Protein AF-A0A4D4J6C3-F1 (afdb_monomer)

Secondary structure (DSSP, 8-state):
-PPPP------TT----HHHHHHHHHHHHHHHHHHHHHHHHHHHHHHT-GGGGGB-EEEE-SS-EEEE-SBPPPTT------STTB--TT---

Solvent-accessible surface area (backbone atoms only — not comparable to full-atom values): 5927 Å² total; per-residue (Å²): 137,85,84,80,83,83,80,75,81,83,77,83,78,80,68,76,57,64,67,62,54,49,51,53,52,49,52,52,51,52,51,51,52,50,52,51,52,51,43,53,51,52,53,56,58,40,74,78,41,67,73,60,57,42,31,45,42,49,19,47,71,84,86,54,81,45,82,42,46,80,41,75,60,69,92,82,74,70,77,78,57,76,37,100,50,32,45,61,94,80,73,79,114

Structure (mmCIF, N/CA/C/O backbone):
data_AF-A0A4D4J6C3-F1
#
_entry.id   AF-A0A4D4J6C3-F1
#
loop_
_atom_site.group_PDB
_atom_site.id
_atom_site.type_symbol
_atom_site.label_atom_id
_atom_site.label_alt_id
_atom_site.label_comp_id
_atom_site.label_asym_id
_atom_site.label_entity_id
_atom_site.label_seq_id
_atom_site.pdbx_PDB_ins_code
_atom_site.Cartn_x
_atom_site.Cartn_y
_atom_site.Cartn_z
_atom_site.occupancy
_atom_site.B_iso_or_equi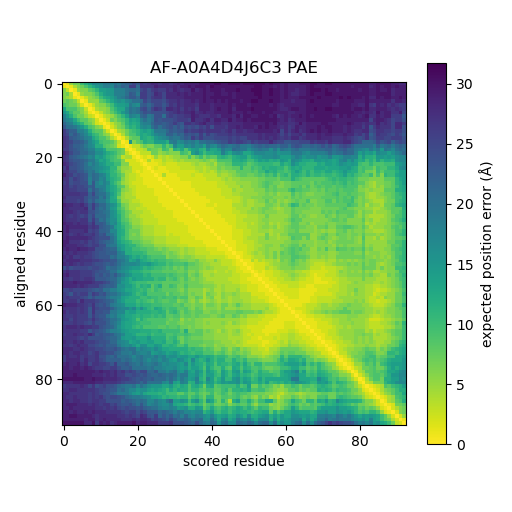v
_atom_site.auth_seq_id
_atom_site.auth_comp_id
_atom_site.auth_asym_id
_atom_site.auth_atom_id
_atom_site.pdbx_PDB_model_num
ATOM 1 N N . MET A 1 1 ? -13.243 -33.573 63.874 1.00 46.28 1 MET A N 1
ATOM 2 C CA . MET A 1 1 ? -12.869 -32.172 63.588 1.00 46.28 1 MET A CA 1
ATOM 3 C C . MET A 1 1 ? -13.171 -31.896 62.118 1.00 46.28 1 MET A C 1
ATOM 5 O O . MET A 1 1 ? -12.382 -32.332 61.291 1.00 46.28 1 MET A O 1
ATOM 9 N N . PRO A 1 2 ? -14.327 -31.312 61.743 1.00 50.94 2 PRO A N 1
ATOM 10 C CA . PRO A 1 2 ? -14.606 -31.015 60.342 1.00 50.94 2 PRO A CA 1
ATOM 11 C C . PRO A 1 2 ? -13.960 -29.677 59.952 1.00 50.94 2 PRO A C 1
ATOM 13 O O . PRO A 1 2 ? -14.073 -28.685 60.669 1.00 50.94 2 PRO A O 1
ATOM 16 N N . HIS A 1 3 ? -13.263 -29.668 58.819 1.00 56.38 3 HIS A N 1
ATOM 17 C CA . HIS A 1 3 ? -12.638 -28.483 58.242 1.00 56.38 3 HIS A CA 1
ATOM 18 C C . HIS A 1 3 ? -13.705 -27.587 57.590 1.00 56.38 3 HIS A C 1
ATOM 20 O O . HIS A 1 3 ? -14.471 -28.041 56.741 1.00 56.38 3 HIS A O 1
ATOM 26 N N . LEU A 1 4 ? -13.760 -26.315 57.990 1.00 59.81 4 LEU A N 1
ATOM 27 C CA . LEU A 1 4 ? -14.583 -25.281 57.353 1.00 59.81 4 LEU A CA 1
ATOM 28 C C . LEU A 1 4 ? -13.972 -24.869 55.999 1.00 59.81 4 LEU A C 1
ATOM 30 O O . LEU A 1 4 ? -12.756 -24.679 55.928 1.00 59.81 4 LEU A O 1
ATOM 34 N N . PRO A 1 5 ? -14.768 -24.668 54.932 1.00 56.09 5 PRO A N 1
ATOM 35 C CA . PRO A 1 5 ? -14.248 -24.159 53.671 1.00 56.09 5 PRO A CA 1
ATOM 36 C C . PRO A 1 5 ? -13.997 -22.647 53.765 1.00 56.09 5 PRO A C 1
ATOM 38 O O . PRO A 1 5 ? -14.880 -21.869 54.135 1.00 56.09 5 PRO A O 1
ATOM 41 N N . HIS A 1 6 ? -12.788 -22.224 53.391 1.00 60.91 6 HIS A N 1
ATOM 42 C CA . HIS A 1 6 ? -12.436 -20.817 53.215 1.00 60.91 6 HIS A CA 1
ATOM 43 C C . HIS A 1 6 ? -13.314 -20.186 52.122 1.00 60.91 6 HIS A C 1
ATOM 45 O O . HIS A 1 6 ? -13.159 -20.477 50.937 1.00 60.91 6 HIS A O 1
ATOM 51 N N . ARG A 1 7 ? -14.226 -19.285 52.509 1.00 57.44 7 ARG A N 1
ATOM 52 C CA . ARG A 1 7 ? -14.878 -18.368 51.568 1.00 57.44 7 ARG A CA 1
ATOM 53 C C . ARG A 1 7 ? -13.837 -17.371 51.060 1.00 57.44 7 ARG A C 1
ATOM 55 O O . ARG A 1 7 ? -13.344 -16.551 51.830 1.00 57.44 7 ARG A O 1
ATOM 62 N N . GLN A 1 8 ? -13.517 -17.437 49.771 1.00 65.56 8 GLN A N 1
ATOM 63 C CA . GLN A 1 8 ? -12.790 -16.363 49.098 1.00 65.56 8 GLN A CA 1
ATOM 64 C C . GLN A 1 8 ? -13.650 -15.085 49.081 1.00 65.56 8 GLN A C 1
ATOM 66 O O . GLN A 1 8 ? -14.857 -15.178 48.836 1.00 65.56 8 GLN A O 1
ATOM 71 N N . PRO A 1 9 ? -13.069 -13.892 49.308 1.00 56.41 9 PRO A N 1
ATOM 72 C CA . PRO A 1 9 ? -13.777 -12.641 49.089 1.00 56.41 9 PRO A CA 1
ATOM 73 C C . PRO A 1 9 ? -13.997 -12.437 47.587 1.00 56.41 9 PRO A C 1
ATOM 75 O O . PRO A 1 9 ? -13.054 -12.505 46.798 1.00 56.41 9 PRO A O 1
ATOM 78 N N . CYS A 1 10 ? -15.239 -12.161 47.189 1.00 57.91 10 CYS A N 1
ATOM 79 C CA . CYS A 1 10 ? -15.535 -11.634 45.862 1.00 57.91 10 CYS A CA 1
ATOM 80 C C . CYS A 1 10 ? -14.816 -10.289 45.696 1.00 57.91 10 CYS A C 1
ATOM 82 O O . CYS A 1 10 ? -15.150 -9.339 46.398 1.00 57.91 10 CYS A O 1
ATOM 84 N N . ASP A 1 11 ? -13.857 -10.204 44.774 1.00 61.44 11 ASP A N 1
ATOM 85 C CA . ASP A 1 11 ? -13.213 -8.946 44.388 1.00 61.44 11 ASP A CA 1
ATOM 86 C C . ASP A 1 11 ? -14.210 -8.073 43.589 1.00 61.44 11 ASP A C 1
ATOM 88 O O . ASP A 1 11 ? -14.583 -8.432 42.465 1.00 61.44 11 ASP A O 1
ATOM 92 N N . PRO A 1 12 ? -14.670 -6.926 44.128 1.00 56.62 12 PRO A N 1
ATOM 93 C CA . PRO A 1 12 ? -15.638 -6.062 43.456 1.00 56.62 12 PRO A CA 1
ATOM 94 C C . PRO A 1 12 ? -15.001 -5.164 42.379 1.00 56.62 12 PRO A C 1
ATOM 96 O O . PRO A 1 12 ? -15.724 -4.448 41.677 1.00 56.62 12 PRO A O 1
ATOM 99 N N . SER A 1 13 ? -13.671 -5.171 42.232 1.00 59.47 13 SER A N 1
ATOM 100 C CA . SER A 1 13 ? -12.934 -4.193 41.419 1.00 59.47 13 SER A CA 1
ATOM 101 C C . SER A 1 13 ? -12.861 -4.535 39.928 1.00 59.47 13 SER A C 1
ATOM 103 O O . SER A 1 13 ? -12.538 -3.676 39.106 1.00 59.47 13 SER A O 1
ATOM 105 N N . ARG A 1 14 ? -13.256 -5.745 39.511 1.00 58.94 14 ARG A N 1
ATOM 106 C CA . ARG A 1 14 ? -13.199 -6.157 38.096 1.00 58.94 14 ARG A CA 1
ATOM 107 C C . ARG A 1 14 ? -14.400 -5.689 37.266 1.00 58.94 14 ARG A C 1
ATOM 109 O O . ARG A 1 14 ? -14.861 -6.393 36.368 1.00 58.94 14 ARG A O 1
ATOM 116 N N . ARG A 1 15 ? -14.903 -4.475 37.504 1.00 62.81 15 ARG A N 1
ATOM 117 C CA . ARG A 1 15 ? -15.851 -3.822 36.588 1.00 62.81 15 ARG A CA 1
ATOM 118 C C . ARG A 1 15 ? -15.074 -3.259 35.401 1.00 62.81 15 ARG A C 1
ATOM 120 O O . ARG A 1 15 ? -14.640 -2.113 35.401 1.00 62.81 15 ARG A O 1
ATOM 127 N N . ARG A 1 16 ? -14.891 -4.071 34.356 1.00 61.06 16 ARG A N 1
ATOM 128 C CA . ARG A 1 16 ? -14.497 -3.551 33.038 1.00 61.06 16 ARG A CA 1
ATOM 129 C C . ARG A 1 16 ? -15.593 -2.591 32.568 1.00 61.06 16 ARG A C 1
ATOM 131 O O . ARG A 1 16 ? -16.672 -3.042 32.195 1.00 61.06 16 ARG A O 1
ATOM 138 N N . SER A 1 17 ? -15.327 -1.287 32.595 1.00 61.94 17 SER A N 1
ATOM 139 C CA . SER A 1 17 ? -16.301 -0.276 32.178 1.00 61.94 17 SER A CA 1
ATOM 140 C C . SER A 1 17 ? -16.702 -0.484 30.710 1.00 61.94 17 SER A C 1
ATOM 142 O O . SER A 1 17 ? -15.843 -0.390 29.824 1.00 61.94 17 SER A O 1
ATOM 144 N N . PRO A 1 18 ? -17.990 -0.729 30.411 1.00 66.81 18 PRO A N 1
ATOM 145 C CA . PRO A 1 18 ? -18.458 -0.986 29.047 1.00 66.81 18 PRO A CA 1
ATOM 146 C C . PRO A 1 18 ? -18.210 0.204 28.106 1.00 66.81 18 PRO A C 1
ATOM 148 O O . PRO A 1 18 ? -17.969 0.005 26.915 1.00 66.81 18 PRO A O 1
ATOM 151 N N . ALA A 1 19 ? -18.163 1.428 28.646 1.00 74.69 19 ALA A N 1
ATOM 152 C CA . ALA A 1 19 ? -17.828 2.648 27.912 1.00 74.69 19 ALA A CA 1
ATOM 153 C C . ALA A 1 19 ? -16.410 2.615 27.305 1.00 74.69 19 ALA A C 1
ATOM 155 O O . ALA A 1 19 ? -16.233 2.899 26.120 1.00 74.69 19 ALA A O 1
ATOM 156 N N . LEU A 1 20 ? -15.401 2.176 28.071 1.00 76.12 20 LEU A N 1
ATOM 157 C CA . LEU A 1 20 ? -14.026 2.036 27.572 1.00 76.12 20 LEU A CA 1
ATOM 158 C C . LEU A 1 20 ? -13.925 0.944 26.501 1.00 76.12 20 LEU A C 1
ATOM 160 O O . LEU A 1 20 ? -13.168 1.079 25.541 1.00 76.12 20 LEU A O 1
ATOM 164 N N . ALA A 1 21 ? -14.711 -0.129 26.625 1.00 78.25 21 ALA A N 1
ATOM 165 C CA . ALA A 1 21 ? -14.790 -1.160 25.594 1.00 78.25 21 ALA A CA 1
ATOM 166 C C . ALA A 1 21 ? -15.419 -0.626 24.292 1.00 78.25 21 ALA A C 1
ATOM 168 O O . ALA A 1 21 ? -14.951 -0.961 23.203 1.00 78.25 21 ALA A O 1
ATOM 169 N N . GLY A 1 22 ? -16.447 0.226 24.384 1.00 84.94 22 GLY A N 1
ATOM 170 C CA . GLY A 1 22 ? -17.043 0.930 23.243 1.00 84.94 22 GLY A CA 1
ATOM 171 C C . GLY A 1 22 ? -16.040 1.827 22.516 1.00 84.94 22 GLY A C 1
ATOM 172 O O . GLY A 1 22 ? -15.850 1.674 21.309 1.00 84.94 22 GLY A O 1
ATOM 173 N N . LEU A 1 23 ? -15.324 2.674 23.260 1.00 92.69 23 LEU A N 1
ATOM 174 C CA . LEU A 1 23 ? -14.298 3.568 22.715 1.00 92.69 23 LEU A CA 1
ATOM 175 C C . LEU A 1 23 ? -13.163 2.798 22.023 1.00 92.69 23 LEU A C 1
ATOM 177 O O . LEU A 1 23 ? -12.780 3.130 20.903 1.00 92.69 23 LEU A O 1
ATOM 181 N N . ARG A 1 24 ? -12.656 1.725 22.649 1.00 89.44 24 ARG A N 1
ATOM 182 C CA . ARG A 1 24 ? -11.598 0.877 22.066 1.00 89.44 24 ARG A CA 1
ATOM 183 C C . ARG A 1 24 ? -12.037 0.231 20.753 1.00 89.44 24 ARG A C 1
ATOM 185 O O . ARG A 1 24 ? -11.249 0.187 19.813 1.00 89.44 24 ARG A O 1
ATOM 192 N N . ARG A 1 25 ? -13.290 -0.233 20.670 1.00 88.19 25 ARG A N 1
A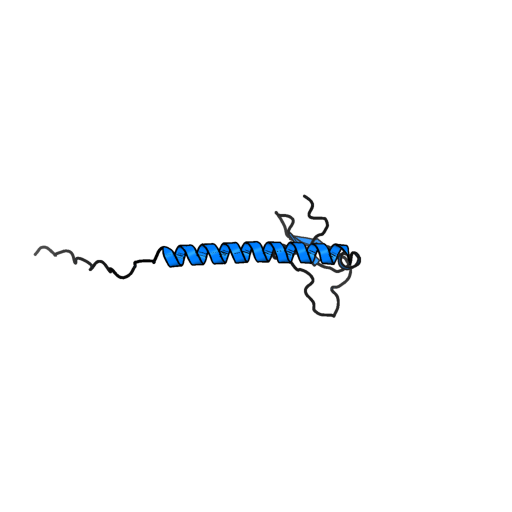TOM 193 C CA . ARG A 1 25 ? -13.867 -0.773 19.427 1.00 88.19 25 ARG A CA 1
ATOM 194 C C . ARG A 1 25 ? -14.005 0.301 18.348 1.00 88.19 25 ARG A C 1
ATOM 196 O O . ARG A 1 25 ? -13.686 0.030 17.195 1.00 88.19 25 ARG A O 1
ATOM 203 N N . GLY A 1 26 ? -14.432 1.508 18.718 1.00 93.44 26 GLY A N 1
ATOM 204 C CA . GLY A 1 26 ? -14.499 2.653 17.804 1.00 93.44 26 GLY A CA 1
ATOM 205 C C . GLY A 1 26 ? -13.128 3.021 17.232 1.00 93.44 26 GLY A C 1
ATOM 206 O O . GLY A 1 26 ? -12.967 3.089 16.017 1.00 93.44 26 GLY A O 1
ATOM 207 N N . LEU A 1 27 ? -12.114 3.146 18.092 1.00 94.81 27 LEU A N 1
ATOM 208 C CA . LEU A 1 27 ? -10.725 3.400 17.689 1.00 94.81 27 LEU A CA 1
ATOM 209 C C . LEU A 1 27 ? -10.171 2.305 16.773 1.00 94.81 27 LEU A C 1
ATOM 211 O O . LEU A 1 27 ? -9.498 2.612 15.793 1.00 94.81 27 LEU A O 1
ATOM 215 N N . ALA A 1 28 ? -10.454 1.033 17.067 1.00 92.06 28 ALA A N 1
ATOM 216 C CA . ALA A 1 28 ? -10.033 -0.077 16.215 1.00 92.06 28 ALA A CA 1
ATOM 217 C C . ALA A 1 28 ? -10.655 0.015 14.813 1.00 92.06 28 ALA A C 1
ATOM 219 O O . ALA A 1 28 ? -9.949 -0.151 13.822 1.00 92.06 28 ALA A O 1
ATOM 220 N N . ARG A 1 29 ? -11.949 0.350 14.721 1.00 92.38 29 ARG A N 1
ATOM 221 C CA . ARG A 1 29 ? -12.638 0.558 13.438 1.00 92.38 29 ARG A CA 1
ATOM 222 C C . ARG A 1 29 ? -12.085 1.745 12.663 1.00 92.38 29 ARG A C 1
ATOM 224 O O . ARG A 1 29 ? -11.854 1.616 11.468 1.00 92.38 29 ARG A O 1
ATOM 231 N N . LEU A 1 30 ? -11.831 2.867 13.335 1.00 95.00 30 LEU A N 1
ATOM 232 C CA . LEU A 1 30 ? -11.242 4.043 12.695 1.00 95.00 30 LEU A CA 1
ATOM 233 C C . LEU A 1 30 ? -9.840 3.742 12.152 1.00 95.00 30 LEU A C 1
ATOM 235 O O . LEU A 1 30 ? -9.523 4.132 11.034 1.00 95.00 30 LEU A O 1
ATOM 239 N N . ARG A 1 31 ? -9.017 3.004 12.908 1.00 91.69 31 ARG A N 1
ATOM 240 C CA . ARG A 1 31 ? -7.690 2.562 12.452 1.00 91.69 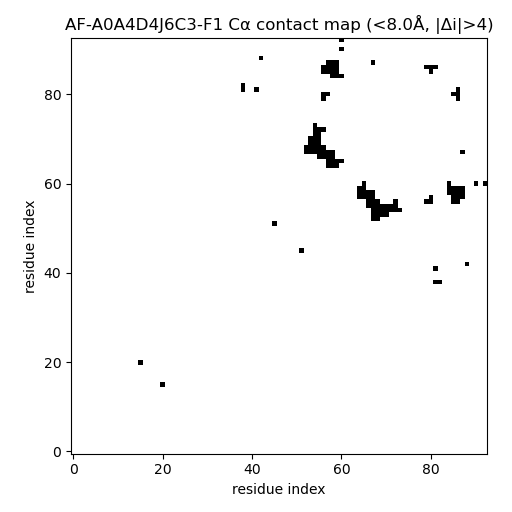31 ARG A CA 1
ATOM 241 C C . ARG A 1 31 ? -7.776 1.638 11.243 1.00 91.69 31 ARG A C 1
ATOM 243 O O . ARG A 1 31 ? -7.009 1.823 10.308 1.00 91.69 31 ARG A O 1
ATOM 250 N N . ALA A 1 32 ? -8.707 0.684 11.255 1.00 89.38 32 ALA A N 1
ATOM 251 C CA . ALA A 1 32 ? -8.931 -0.204 10.118 1.00 89.38 32 ALA A CA 1
ATOM 252 C C . ALA A 1 32 ? -9.364 0.587 8.874 1.00 89.38 32 ALA A C 1
ATOM 254 O O . ALA A 1 32 ? -8.774 0.427 7.814 1.00 89.38 32 ALA A O 1
ATOM 255 N N . PHE A 1 33 ? -10.322 1.505 9.027 1.00 89.38 33 PHE A N 1
ATOM 256 C CA . PHE A 1 33 ? -10.766 2.377 7.942 1.00 89.38 33 PHE A CA 1
ATOM 257 C C . PHE A 1 33 ? -9.625 3.242 7.389 1.00 89.38 33 PHE A C 1
ATOM 259 O O . PHE A 1 33 ? -9.435 3.313 6.179 1.00 89.38 33 PHE A O 1
ATOM 266 N N . HIS A 1 34 ? -8.836 3.862 8.269 1.00 88.44 34 HIS A N 1
ATOM 267 C CA . HIS A 1 34 ? -7.681 4.662 7.870 1.00 88.44 34 HIS A CA 1
ATOM 268 C C . HIS A 1 34 ? -6.640 3.826 7.116 1.00 88.44 34 HIS A C 1
ATOM 270 O O . HIS A 1 34 ? -6.147 4.268 6.085 1.00 88.44 34 HIS A O 1
ATOM 276 N N . ALA A 1 35 ? -6.340 2.608 7.582 1.00 84.88 35 ALA A N 1
ATOM 277 C CA . ALA A 1 35 ? -5.439 1.695 6.881 1.00 84.88 35 ALA A CA 1
ATOM 278 C C . ALA A 1 35 ? -5.944 1.375 5.464 1.00 84.88 35 ALA A C 1
ATOM 280 O O . ALA A 1 35 ? -5.166 1.440 4.518 1.00 84.88 35 ALA A O 1
ATOM 281 N N . THR A 1 36 ? -7.250 1.137 5.295 1.00 84.56 36 THR A N 1
ATOM 282 C CA . THR A 1 36 ? -7.858 0.942 3.970 1.00 84.56 36 THR A CA 1
ATOM 283 C C . THR A 1 36 ? -7.724 2.178 3.077 1.00 84.56 36 THR A C 1
ATOM 285 O O . THR A 1 36 ? -7.435 2.042 1.892 1.00 84.56 36 THR A O 1
ATOM 288 N N . GLN A 1 37 ? -7.924 3.387 3.611 1.00 89.12 37 GLN A N 1
ATOM 289 C CA . GLN A 1 37 ? -7.781 4.618 2.822 1.00 89.12 37 GLN A CA 1
ATOM 290 C C . GLN A 1 37 ? -6.335 4.858 2.375 1.00 89.12 37 GLN A C 1
ATOM 292 O O . GLN A 1 37 ? -6.113 5.228 1.223 1.00 89.12 37 GLN A O 1
ATOM 297 N N . VAL A 1 38 ? -5.362 4.609 3.257 1.00 84.31 38 VAL A N 1
ATOM 298 C CA . VAL A 1 38 ? -3.930 4.682 2.930 1.00 84.31 38 VAL A CA 1
ATOM 299 C C . VAL A 1 38 ? -3.592 3.698 1.810 1.00 84.31 38 VAL A C 1
ATOM 301 O O . VAL A 1 38 ? -3.073 4.114 0.779 1.00 84.31 38 VAL A O 1
ATOM 304 N N . GLU A 1 39 ? -4.013 2.439 1.947 1.00 80.69 39 GLU A N 1
ATOM 305 C CA . GLU A 1 39 ? -3.792 1.398 0.939 1.00 80.69 39 GLU A CA 1
ATOM 306 C C . GLU A 1 39 ? -4.394 1.767 -0.431 1.00 80.69 39 GLU A C 1
ATOM 308 O O . GLU A 1 39 ? -3.752 1.594 -1.470 1.00 80.69 39 GLU A O 1
ATOM 313 N N . LEU A 1 40 ? -5.618 2.307 -0.461 1.00 81.62 40 LEU A N 1
ATOM 314 C CA . LEU A 1 40 ? -6.248 2.767 -1.703 1.00 81.62 40 LEU A CA 1
ATOM 315 C C . LEU A 1 40 ? -5.502 3.955 -2.323 1.00 81.62 40 LEU A C 1
ATOM 317 O O . LEU A 1 40 ? -5.304 3.985 -3.539 1.00 81.62 40 LEU A O 1
ATOM 321 N N . HIS A 1 41 ? -5.074 4.920 -1.510 1.00 83.50 41 HIS A N 1
ATOM 322 C CA . HIS A 1 41 ? -4.312 6.073 -1.983 1.00 83.50 41 HIS A CA 1
ATOM 323 C C . HIS A 1 41 ? -2.966 5.653 -2.584 1.00 83.50 41 HIS A C 1
ATOM 325 O O . HIS A 1 41 ? -2.588 6.106 -3.663 1.00 83.50 41 HIS A O 1
ATOM 331 N N . GLU A 1 42 ? -2.265 4.732 -1.933 1.00 77.12 42 GLU A N 1
ATOM 332 C CA . GLU A 1 42 ? -0.988 4.207 -2.406 1.00 77.12 42 GLU A CA 1
ATOM 333 C C . GLU A 1 42 ? -1.151 3.427 -3.716 1.00 77.12 42 GLU A C 1
ATOM 335 O O . GLU A 1 42 ? -0.366 3.631 -4.645 1.00 77.12 42 GLU A O 1
ATOM 340 N N . ARG A 1 43 ? -2.221 2.625 -3.850 1.00 77.19 43 ARG A N 1
ATOM 341 C CA . ARG A 1 43 ? -2.590 1.976 -5.122 1.00 77.19 43 ARG A CA 1
ATOM 342 C C . ARG A 1 43 ? -2.813 2.993 -6.243 1.00 77.19 43 ARG A C 1
ATOM 344 O O . ARG A 1 43 ? -2.336 2.778 -7.354 1.00 77.19 43 ARG A O 1
ATOM 351 N N . LEU A 1 44 ? -3.483 4.114 -5.967 1.00 80.56 44 LEU A N 1
ATOM 352 C CA . LEU A 1 44 ? -3.671 5.184 -6.956 1.00 80.56 44 LEU A CA 1
ATOM 353 C C . LEU A 1 44 ? -2.346 5.846 -7.358 1.00 80.56 44 LEU A C 1
ATOM 355 O O . LEU A 1 44 ? -2.128 6.121 -8.537 1.00 80.56 44 LEU A O 1
ATOM 359 N N . LEU A 1 45 ? -1.431 6.080 -6.413 1.00 78.69 45 LEU A N 1
ATOM 360 C CA . LEU A 1 45 ? -0.112 6.647 -6.718 1.00 78.69 45 LEU A CA 1
ATOM 361 C C . LEU A 1 45 ? 0.758 5.716 -7.574 1.00 78.69 45 LEU A C 1
ATOM 363 O O . LEU A 1 45 ? 1.662 6.194 -8.258 1.00 78.69 45 LEU A O 1
ATOM 367 N N . LEU A 1 46 ? 0.524 4.407 -7.512 1.00 71.69 46 LEU A N 1
ATOM 368 C CA . LEU A 1 46 ? 1.254 3.403 -8.287 1.00 71.69 46 LEU A CA 1
ATOM 369 C C . LEU A 1 46 ? 0.758 3.295 -9.730 1.00 71.69 46 LEU A C 1
ATOM 371 O O . LEU A 1 46 ? 1.573 3.086 -10.621 1.00 71.69 46 LEU A O 1
ATOM 375 N N . LEU A 1 47 ? -0.528 3.559 -9.994 1.00 76.25 47 LEU A N 1
ATOM 376 C CA . LEU A 1 47 ? -1.027 3.699 -11.372 1.00 76.25 47 LEU A CA 1
ATOM 377 C C . LEU A 1 47 ? -0.287 4.799 -12.149 1.00 76.25 47 LEU A C 1
ATOM 379 O O . LEU A 1 47 ? -0.145 4.716 -13.363 1.00 76.25 47 LEU A O 1
ATOM 383 N N . ASN A 1 48 ? 0.223 5.809 -11.442 1.00 81.44 48 ASN A N 1
ATOM 384 C CA . ASN A 1 48 ? 1.027 6.881 -12.031 1.00 81.44 48 ASN A CA 1
ATOM 385 C C . ASN A 1 48 ? 2.517 6.522 -12.179 1.00 81.44 48 ASN A C 1
ATOM 387 O O . ASN A 1 48 ? 3.290 7.333 -12.687 1.00 81.44 48 ASN A O 1
ATOM 391 N N . ARG A 1 49 ? 2.945 5.349 -11.694 1.00 78.81 49 ARG A N 1
ATOM 392 C CA . ARG A 1 49 ? 4.346 4.903 -11.653 1.00 78.81 49 ARG A CA 1
ATOM 393 C C . ARG A 1 49 ? 4.459 3.414 -12.032 1.00 78.81 49 ARG A C 1
ATOM 395 O O . ARG A 1 49 ? 4.929 2.615 -11.224 1.00 78.81 49 ARG A O 1
ATOM 402 N N . PRO A 1 50 ? 4.040 3.020 -13.250 1.00 77.56 50 PRO A N 1
ATOM 403 C CA . PRO A 1 50 ? 3.980 1.613 -13.663 1.00 77.56 50 PRO A CA 1
ATOM 404 C C . PRO A 1 50 ? 5.344 0.902 -13.653 1.00 77.56 50 PRO A C 1
ATOM 406 O O . PRO A 1 50 ? 5.414 -0.291 -13.384 1.00 77.56 50 PRO A O 1
ATOM 409 N N . TRP A 1 51 ? 6.445 1.634 -13.861 1.00 80.50 51 TRP A N 1
ATOM 410 C CA . TRP A 1 51 ? 7.813 1.090 -13.815 1.00 80.50 51 TRP A CA 1
ATOM 411 C C . TRP A 1 51 ? 8.212 0.541 -12.439 1.00 80.50 51 TRP A C 1
ATOM 413 O O . TRP A 1 51 ? 9.198 -0.180 -12.320 1.00 80.50 51 TRP A O 1
ATOM 423 N N . GLU A 1 52 ? 7.477 0.868 -11.370 1.00 79.88 52 GLU A N 1
ATOM 424 C CA . GLU A 1 52 ? 7.767 0.303 -10.053 1.00 79.88 52 GLU A CA 1
ATOM 425 C C . GLU A 1 52 ? 7.538 -1.217 -10.014 1.00 79.88 52 GLU A C 1
ATOM 427 O O . GLU A 1 52 ? 8.097 -1.874 -9.139 1.00 79.88 52 GLU A O 1
ATOM 432 N N . GLU A 1 53 ? 6.785 -1.783 -10.976 1.00 77.12 53 GLU A N 1
ATOM 433 C CA . GLU A 1 53 ? 6.449 -3.226 -11.057 1.00 77.12 53 GLU A CA 1
ATOM 434 C C . GLU A 1 53 ? 7.648 -4.079 -11.406 1.00 77.12 53 GLU A C 1
ATOM 436 O O . GLU A 1 53 ? 7.706 -5.268 -11.086 1.00 77.12 53 GLU A O 1
ATOM 441 N N . GLU A 1 54 ? 8.636 -3.446 -12.015 1.00 83.56 54 GLU A N 1
ATOM 442 C CA . GLU A 1 54 ? 9.864 -4.090 -12.411 1.00 83.56 54 GLU A CA 1
ATOM 443 C C . GLU A 1 54 ? 10.757 -4.365 -11.198 1.00 83.56 54 GLU A C 1
ATOM 445 O O . GLU A 1 54 ? 11.505 -5.338 -11.224 1.00 83.56 54 GLU A O 1
ATOM 450 N N . PHE A 1 55 ? 10.652 -3.590 -10.110 1.00 83.62 55 PHE A N 1
ATOM 451 C CA . PHE A 1 55 ? 11.439 -3.803 -8.893 1.00 83.62 55 PHE A CA 1
ATOM 452 C C . PHE A 1 55 ? 10.911 -4.965 -8.054 1.00 83.62 55 PHE A C 1
ATOM 454 O O . PHE A 1 55 ? 9.709 -5.099 -7.844 1.00 83.62 55 PHE A O 1
ATOM 461 N N . ALA A 1 56 ? 11.820 -5.779 -7.520 1.00 85.00 56 ALA A N 1
ATOM 462 C CA . ALA A 1 56 ? 11.496 -6.956 -6.731 1.00 85.00 56 ALA A CA 1
ATOM 463 C C . ALA A 1 56 ? 10.679 -6.600 -5.476 1.00 85.00 56 ALA A C 1
ATOM 465 O O . ALA A 1 56 ? 11.110 -5.797 -4.642 1.00 85.00 56 ALA A O 1
ATOM 466 N N . HIS A 1 57 ? 9.511 -7.222 -5.322 1.00 80.62 57 HIS A N 1
ATOM 467 C CA . HIS A 1 57 ? 8.573 -6.939 -4.241 1.00 80.62 57 HIS A CA 1
ATOM 468 C C . HIS A 1 57 ? 7.695 -8.146 -3.892 1.00 80.62 57 HIS A C 1
ATOM 470 O O . HIS A 1 57 ? 7.356 -8.964 -4.743 1.00 80.62 57 HIS A O 1
ATOM 476 N N . TRP A 1 58 ? 7.294 -8.238 -2.624 1.00 83.50 58 TRP A N 1
ATOM 477 C CA . TRP A 1 58 ? 6.387 -9.284 -2.151 1.00 83.50 58 TRP A CA 1
ATOM 478 C C . TRP A 1 58 ? 4.928 -8.837 -2.216 1.00 83.50 58 TRP A C 1
ATOM 480 O O . TRP A 1 58 ? 4.619 -7.687 -1.893 1.00 83.50 58 TRP A O 1
ATOM 490 N N . SER A 1 59 ? 4.041 -9.768 -2.557 1.00 82.88 59 SER A N 1
ATOM 491 C CA . SER A 1 59 ? 2.584 -9.617 -2.551 1.00 82.88 59 SER A CA 1
ATOM 492 C C . SER A 1 59 ? 1.915 -10.845 -1.938 1.00 82.88 59 SER A C 1
ATO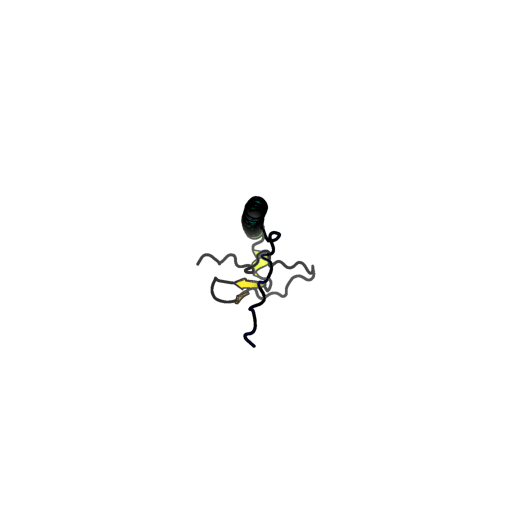M 494 O O . SER A 1 59 ? 2.466 -11.939 -2.001 1.00 82.88 59 SER A O 1
ATOM 496 N N . TYR A 1 60 ? 0.747 -10.678 -1.334 1.00 83.00 60 TYR A N 1
ATOM 497 C CA . TYR A 1 60 ? -0.080 -11.755 -0.810 1.00 83.00 60 TYR A CA 1
ATOM 498 C C . TYR A 1 60 ? -1.398 -11.779 -1.581 1.00 83.00 60 TYR A C 1
ATOM 500 O O . TYR A 1 60 ? -2.136 -10.795 -1.581 1.00 83.00 60 TYR A O 1
ATOM 508 N N . ASP A 1 61 ? -1.699 -12.907 -2.220 1.00 81.31 61 ASP A N 1
ATOM 509 C CA . ASP A 1 61 ? -2.889 -13.086 -3.069 1.00 81.31 61 ASP A CA 1
ATOM 510 C C . ASP A 1 61 ? -4.148 -13.511 -2.289 1.00 81.31 61 ASP A C 1
ATOM 512 O O . ASP A 1 61 ? -5.163 -13.847 -2.884 1.00 81.31 61 ASP A O 1
ATOM 516 N N . GLY A 1 62 ? -4.081 -13.548 -0.955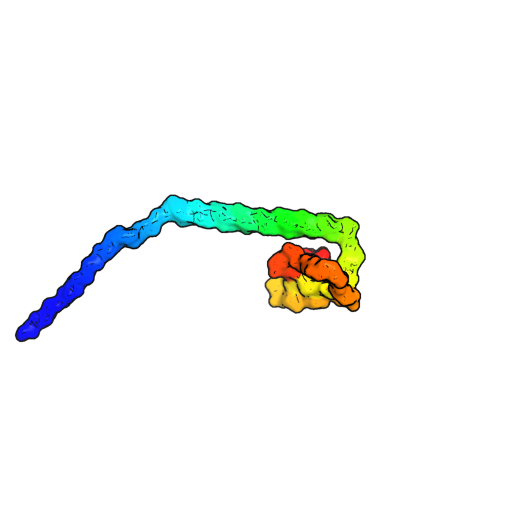 1.00 81.44 62 GLY A N 1
ATOM 517 C CA . GLY A 1 62 ? -5.132 -14.112 -0.102 1.00 81.44 62 GLY A CA 1
ATOM 518 C C . GLY A 1 62 ? -4.806 -15.510 0.429 1.00 81.44 62 GLY A C 1
ATOM 519 O O . GLY A 1 62 ? -5.314 -15.886 1.489 1.00 81.44 62 GLY A O 1
ATOM 520 N N . HIS A 1 63 ? -3.888 -16.236 -0.215 1.00 85.56 63 HIS A N 1
ATOM 521 C CA . HIS A 1 63 ? -3.490 -17.597 0.157 1.00 85.56 63 HIS A CA 1
ATOM 522 C C . HIS A 1 63 ? -1.990 -17.752 0.412 1.00 85.56 63 HIS A C 1
ATOM 524 O O . HIS A 1 63 ? -1.592 -18.460 1.339 1.00 85.56 63 HIS A O 1
ATOM 530 N N . ARG A 1 64 ? -1.143 -17.127 -0.407 1.00 88.81 64 ARG A N 1
ATOM 531 C CA . ARG A 1 64 ? 0.314 -17.270 -0.341 1.00 88.81 64 ARG A CA 1
ATOM 532 C C . ARG A 1 64 ? 1.031 -15.981 -0.717 1.00 88.81 64 ARG A C 1
ATOM 534 O O . ARG A 1 64 ? 0.504 -15.121 -1.418 1.00 88.81 64 ARG A O 1
ATOM 541 N N . TRP A 1 65 ? 2.262 -15.876 -0.228 1.00 86.81 65 TRP A N 1
ATOM 542 C CA . TRP A 1 65 ? 3.174 -14.806 -0.603 1.00 86.81 65 TRP A CA 1
ATOM 543 C C . TRP A 1 65 ? 3.860 -15.128 -1.931 1.00 86.81 65 TRP A C 1
ATOM 545 O O . TRP A 1 65 ? 4.349 -16.241 -2.128 1.00 86.81 65 TRP A O 1
ATOM 555 N N . HIS A 1 66 ? 3.934 -14.133 -2.807 1.00 85.69 66 HIS A N 1
ATOM 556 C CA . HIS A 1 66 ? 4.566 -14.182 -4.119 1.00 85.69 66 HIS A CA 1
ATOM 557 C C . HIS A 1 66 ? 5.612 -13.089 -4.243 1.00 85.69 66 HIS A C 1
ATOM 559 O O . HIS A 1 66 ? 5.383 -11.959 -3.809 1.00 85.69 66 HIS A O 1
ATOM 565 N N . LEU A 1 67 ? 6.742 -13.421 -4.860 1.00 86.94 67 LEU A N 1
ATOM 566 C CA . LEU A 1 67 ? 7.744 -12.445 -5.264 1.00 86.94 67 LEU A CA 1
ATOM 567 C C . LEU A 1 67 ? 7.475 -12.049 -6.717 1.00 86.94 67 LEU A C 1
ATOM 569 O O . LEU A 1 67 ? 7.441 -12.903 -7.601 1.00 86.94 67 LEU A O 1
ATOM 573 N N . HIS A 1 68 ? 7.296 -10.759 -6.946 1.00 83.38 68 HIS A N 1
ATOM 574 C CA . HIS A 1 68 ? 7.116 -10.142 -8.255 1.00 83.38 68 HIS A CA 1
ATOM 575 C C . HIS A 1 68 ? 8.271 -9.179 -8.532 1.00 83.38 68 HIS A C 1
ATOM 577 O O . HIS A 1 68 ? 9.015 -8.828 -7.618 1.00 83.38 68 HIS A O 1
ATOM 583 N N . GLY A 1 69 ? 8.395 -8.728 -9.781 1.00 84.25 69 GLY A N 1
ATOM 584 C CA . GLY A 1 69 ? 9.513 -7.899 -10.224 1.00 84.25 69 GLY A CA 1
ATOM 585 C C . GLY A 1 69 ? 10.797 -8.707 -10.431 1.00 84.25 69 GLY A C 1
ATOM 586 O O . GLY A 1 69 ? 10.943 -9.833 -9.959 1.00 84.25 69 GLY A O 1
ATOM 587 N N . HIS A 1 70 ? 11.724 -8.137 -11.191 1.00 86.88 70 HIS A N 1
ATOM 588 C CA . HIS A 1 70 ? 12.976 -8.785 -11.596 1.00 86.88 70 HIS A CA 1
ATOM 589 C C . HIS A 1 70 ? 14.202 -7.876 -11.431 1.00 86.88 70 HIS A C 1
ATOM 591 O O . HIS A 1 70 ? 15.330 -8.363 -11.396 1.00 86.88 70 HIS A O 1
ATOM 597 N N . LEU A 1 71 ? 13.997 -6.566 -11.299 1.00 86.94 71 LEU A N 1
ATOM 598 C CA . LEU A 1 71 ? 15.034 -5.607 -10.958 1.00 86.94 71 LEU A CA 1
ATOM 599 C C . LEU A 1 71 ? 15.278 -5.609 -9.444 1.00 86.94 71 LEU A C 1
ATOM 601 O O . LEU A 1 71 ? 14.341 -5.791 -8.663 1.00 86.94 71 LEU A O 1
ATOM 605 N N . PRO A 1 72 ? 16.517 -5.376 -8.988 1.00 84.69 72 PRO A N 1
ATOM 606 C CA . PRO A 1 72 ? 16.791 -5.211 -7.566 1.00 84.69 72 PRO A CA 1
ATOM 607 C C . PRO A 1 72 ? 16.020 -4.005 -7.007 1.00 84.69 72 PRO A C 1
ATOM 609 O O . PRO A 1 72 ? 15.826 -3.030 -7.733 1.00 84.69 72 PRO A O 1
ATOM 612 N N . PRO A 1 73 ? 15.597 -4.024 -5.729 1.00 77.94 73 PRO A N 1
ATOM 613 C CA . PRO A 1 73 ? 14.914 -2.883 -5.134 1.00 77.94 73 PRO A CA 1
ATOM 614 C C . PRO A 1 73 ? 15.785 -1.617 -5.235 1.00 77.94 73 PRO A C 1
ATOM 616 O O . PRO A 1 73 ? 17.016 -1.718 -5.169 1.00 77.94 73 PRO A O 1
ATOM 619 N N . PRO A 1 74 ? 15.181 -0.424 -5.378 1.00 75.81 74 PRO A N 1
ATOM 620 C CA . PRO A 1 74 ? 15.943 0.807 -5.517 1.00 75.81 74 PRO A CA 1
ATOM 621 C C . PRO A 1 74 ? 16.865 1.038 -4.307 1.00 75.81 74 PRO A C 1
ATOM 623 O O . PRO A 1 74 ? 16.497 0.718 -3.172 1.00 75.81 74 PRO A O 1
ATOM 626 N N . PRO A 1 75 ? 18.043 1.654 -4.507 1.00 78.50 75 PRO A N 1
ATOM 627 C CA . PRO A 1 75 ? 18.998 1.916 -3.429 1.00 78.50 75 PRO A CA 1
ATOM 628 C C . PRO A 1 75 ? 18.527 3.008 -2.454 1.00 78.50 75 PRO A C 1
ATOM 630 O O . PRO A 1 75 ? 19.217 3.308 -1.485 1.00 78.50 75 PRO A O 1
ATOM 633 N N . ASP A 1 76 ? 17.353 3.603 -2.688 1.00 79.12 76 ASP A N 1
ATOM 634 C CA . ASP A 1 76 ? 16.753 4.639 -1.843 1.00 79.12 76 ASP A CA 1
ATOM 635 C C . ASP A 1 76 ? 16.290 4.113 -0.470 1.00 79.12 76 ASP A C 1
ATOM 637 O O . ASP A 1 76 ? 15.875 4.899 0.385 1.00 79.12 76 ASP A O 1
ATOM 641 N N . GLY A 1 77 ? 16.344 2.791 -0.253 1.00 67.44 77 GLY A N 1
ATOM 642 C CA . GLY A 1 77 ? 15.950 2.134 0.993 1.00 67.44 77 GLY A CA 1
ATOM 643 C C . GLY A 1 77 ? 14.455 2.249 1.298 1.00 67.44 77 GLY A C 1
ATOM 644 O O . GLY A 1 77 ? 14.003 1.812 2.362 1.00 67.44 77 GLY A O 1
ATOM 645 N N . ARG A 1 78 ? 13.659 2.823 0.386 1.00 66.69 78 ARG A N 1
ATOM 646 C CA . ARG A 1 78 ? 12.219 2.972 0.565 1.00 66.69 78 ARG A CA 1
ATOM 647 C C . ARG A 1 78 ? 11.573 1.617 0.331 1.00 66.69 78 ARG A C 1
ATOM 649 O O . ARG A 1 78 ? 11.584 1.074 -0.770 1.00 66.69 78 ARG A O 1
ATOM 656 N N . ARG A 1 79 ? 10.956 1.071 1.378 1.00 62.16 79 ARG A N 1
ATOM 657 C CA . ARG A 1 79 ? 10.084 -0.099 1.24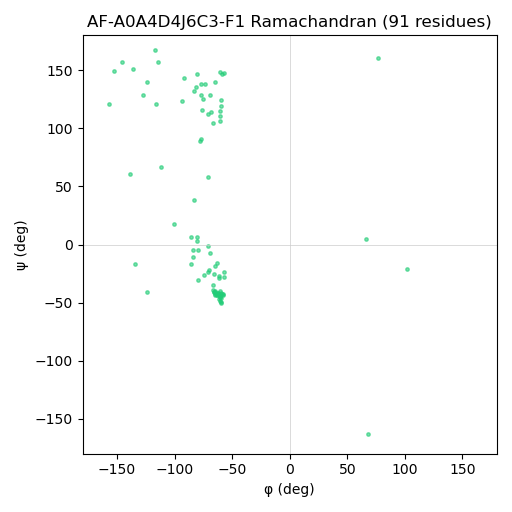9 1.00 62.16 79 ARG A CA 1
ATOM 658 C C . ARG A 1 79 ? 8.851 0.317 0.446 1.00 62.16 79 ARG A C 1
ATOM 660 O O . ARG A 1 79 ? 7.981 0.996 0.974 1.00 62.16 79 ARG A O 1
ATOM 667 N N . ARG A 1 80 ? 8.784 -0.081 -0.828 1.00 64.75 80 ARG A N 1
ATOM 668 C CA . ARG A 1 80 ? 7.611 0.151 -1.696 1.00 64.75 80 ARG A CA 1
ATOM 669 C C . ARG A 1 80 ? 6.486 -0.864 -1.471 1.00 64.75 80 ARG A C 1
ATOM 671 O O . ARG A 1 80 ? 5.460 -0.803 -2.129 1.00 64.75 80 ARG A O 1
ATOM 678 N N . SER A 1 81 ? 6.645 -1.778 -0.511 1.00 55.50 81 SER A N 1
ATOM 679 C CA . SER A 1 81 ? 5.545 -2.592 0.011 1.00 55.50 81 SER A CA 1
ATOM 680 C C . SER A 1 81 ? 4.715 -1.740 0.966 1.00 55.50 81 SER A C 1
ATOM 682 O O . SER A 1 81 ? 5.028 -1.625 2.148 1.00 55.50 81 SER A O 1
ATOM 684 N N . VAL A 1 82 ? 3.702 -1.092 0.405 1.00 55.12 82 VAL A N 1
ATOM 685 C CA . VAL A 1 82 ? 2.889 -0.068 1.069 1.00 55.12 82 VAL A CA 1
ATOM 686 C C . VAL A 1 82 ? 1.716 -0.640 1.884 1.00 55.12 82 VAL A C 1
ATOM 688 O O . VAL A 1 82 ? 1.229 0.003 2.804 1.00 55.12 82 VAL A O 1
ATOM 691 N N . THR A 1 83 ? 1.331 -1.902 1.652 1.00 63.62 83 THR A N 1
ATOM 692 C CA . THR A 1 83 ? 0.206 -2.544 2.358 1.00 63.62 83 THR A CA 1
ATOM 693 C C . THR A 1 83 ? 0.655 -3.709 3.255 1.00 63.62 83 THR A C 1
ATOM 695 O O . THR A 1 83 ? 1.690 -4.333 2.986 1.00 63.62 83 THR A O 1
ATOM 698 N N . PRO A 1 84 ? -0.133 -4.077 4.288 1.00 64.88 84 PRO A 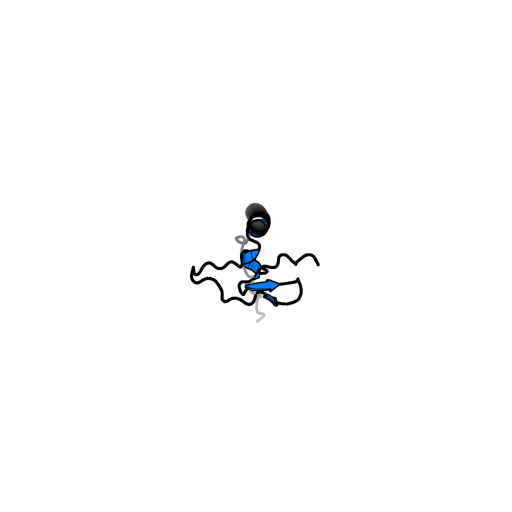N 1
ATOM 699 C CA . PRO A 1 84 ? 0.125 -5.258 5.122 1.00 64.88 84 PRO A CA 1
ATOM 700 C C . PRO A 1 84 ? 0.218 -6.580 4.343 1.00 64.88 84 PRO A C 1
ATOM 702 O O . PRO A 1 84 ? 0.850 -7.522 4.814 1.00 64.88 84 PRO A O 1
ATOM 705 N N . HIS A 1 85 ? -0.393 -6.649 3.158 1.00 70.75 85 HIS A N 1
ATOM 706 C CA . HIS A 1 85 ? -0.420 -7.818 2.278 1.00 70.75 85 HIS A CA 1
ATOM 707 C C . HIS A 1 85 ? 0.595 -7.708 1.135 1.00 70.75 85 HIS A C 1
ATOM 709 O O . HIS A 1 85 ? 0.496 -8.413 0.139 1.00 70.75 85 HIS A O 1
ATOM 715 N N . GLY A 1 86 ? 1.582 -6.819 1.245 1.00 68.50 86 GLY A N 1
ATOM 716 C CA . GLY A 1 86 ? 2.495 -6.564 0.140 1.00 68.50 86 GLY A CA 1
ATOM 717 C C . GLY A 1 86 ? 1.797 -5.872 -1.032 1.00 68.50 86 GLY A C 1
ATOM 718 O O . GLY A 1 86 ? 0.751 -5.243 -0.879 1.00 68.50 86 GLY A O 1
ATOM 719 N N . TRP A 1 87 ? 2.412 -5.901 -2.204 1.00 72.25 87 TRP A N 1
ATOM 720 C CA . TRP A 1 87 ? 2.013 -5.075 -3.337 1.00 72.25 87 TRP A CA 1
AT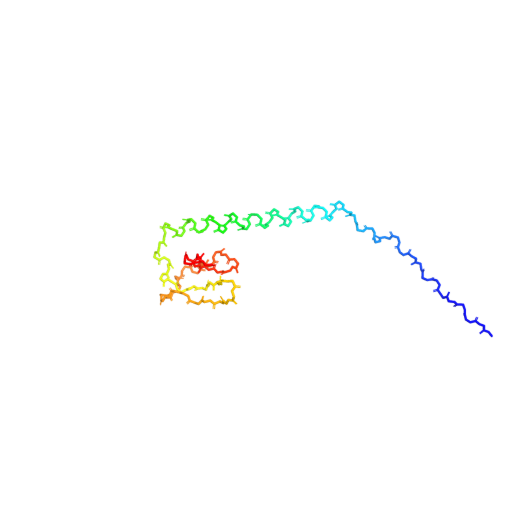OM 721 C C . TRP A 1 87 ? 1.805 -5.923 -4.596 1.00 72.25 87 TRP A C 1
ATOM 723 O O . TRP A 1 87 ? 2.677 -6.699 -4.936 1.00 72.25 87 TRP A O 1
ATOM 733 N N . CYS A 1 88 ? 0.667 -5.807 -5.288 1.00 65.00 88 CYS A N 1
ATOM 734 C CA . CYS A 1 88 ? 0.497 -6.342 -6.644 1.00 65.00 88 CYS A CA 1
ATOM 735 C C . CYS A 1 88 ? -0.643 -5.591 -7.360 1.00 65.00 88 CYS A C 1
ATOM 737 O O . CYS A 1 88 ? -1.777 -5.624 -6.873 1.00 65.00 88 CYS A O 1
ATOM 739 N N . PRO A 1 89 ? -0.406 -4.933 -8.505 1.00 58.25 89 PRO A N 1
ATOM 740 C CA . PRO A 1 89 ? -1.468 -4.291 -9.286 1.00 58.25 89 PRO A CA 1
ATOM 741 C C . PRO A 1 89 ? -2.386 -5.315 -9.968 1.00 58.25 89 PRO A C 1
ATOM 743 O O . PRO A 1 89 ? -3.561 -5.035 -10.200 1.00 58.25 89 PRO A O 1
ATOM 746 N N . ALA A 1 90 ? -1.877 -6.530 -10.199 1.00 52.97 90 ALA A N 1
ATOM 747 C CA . ALA A 1 90 ? -2.639 -7.671 -10.693 1.00 52.97 90 ALA A CA 1
ATOM 748 C C . ALA A 1 90 ? -3.439 -8.403 -9.599 1.00 52.97 90 ALA A C 1
ATOM 750 O O . ALA A 1 90 ? -4.062 -9.416 -9.905 1.00 52.97 90 ALA A O 1
ATOM 751 N N . SER A 1 91 ? -3.491 -7.896 -8.354 1.00 54.72 91 SER A N 1
ATOM 752 C CA . SER A 1 91 ? -4.432 -8.382 -7.324 1.00 54.72 91 SER A CA 1
ATOM 753 C C . SER A 1 91 ? -5.880 -7.964 -7.644 1.00 54.72 91 SER A C 1
ATOM 755 O O . SER A 1 91 ? -6.557 -7.253 -6.908 1.00 54.72 91 SER A O 1
ATOM 757 N N . ARG A 1 92 ? -6.351 -8.384 -8.818 1.00 45.59 92 ARG A N 1
ATOM 758 C CA . ARG A 1 92 ? -7.752 -8.495 -9.207 1.00 45.59 92 ARG A CA 1
ATOM 759 C C . ARG A 1 92 ? -8.065 -9.985 -9.343 1.00 45.59 92 ARG A C 1
ATOM 761 O O . ARG A 1 92 ? -8.295 -10.439 -10.455 1.00 45.59 92 ARG A O 1
ATOM 768 N N . CYS A 1 93 ? -8.035 -10.719 -8.237 1.00 39.09 93 CYS A N 1
A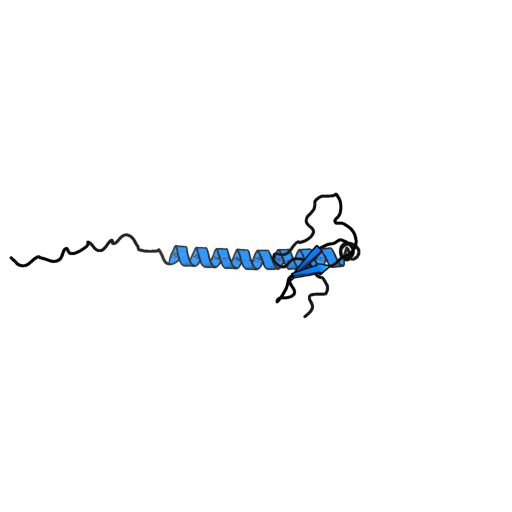TOM 769 C CA . CYS A 1 93 ? -8.606 -12.060 -8.100 1.00 39.09 93 CYS A CA 1
ATOM 770 C C . CYS A 1 93 ? -9.087 -12.214 -6.659 1.00 39.09 93 CYS A C 1
ATOM 772 O O . CYS A 1 93 ? -8.262 -11.945 -5.759 1.00 39.09 93 CYS A O 1
#

pLDDT: mean 74.59, std 13.16, range [39.09, 95.0]

Organism: NCBI:txid1931992

Foldseek 3Di:
DDDDDDDDDDDPPPPPPVVVVVVVVVVVVVVVVVLVVQVVVLLVVVVVPVVQQQEWWWAALPDDIDTGHDHHHDPPPDRSQRHPRGDDNPSPD

Sequence (93 aa):
MPHLPHRQPCDPSRRRSPALAGLRRGLARLRAFHATQVELHERLLLLNRPWEEEFAHWSYDGHRWHLHGHLPPPPDGRRRSVTPHGWCPASRC

Mean predicted aligned error: 13.08 Å

Radius of gyration: 24.91 Å; Cα contacts (8 Å, |Δi|>4): 65; chains: 1; bounding box: 38×39×77 Å